Protein AF-A0A0F9LDN5-F1 (afdb_monomer)

Mean predicted aligned error: 14.56 Å

Structure (mmCIF, N/CA/C/O backbone):
data_AF-A0A0F9LDN5-F1
#
_entry.id   AF-A0A0F9LDN5-F1
#
loop_
_atom_site.group_PDB
_atom_site.id
_atom_site.type_symbol
_atom_site.label_atom_id
_atom_site.label_alt_id
_atom_site.label_comp_id
_atom_site.label_asym_id
_atom_site.label_entity_id
_atom_site.label_seq_id
_atom_site.pdbx_PDB_ins_code
_atom_site.Cartn_x
_atom_site.Cartn_y
_atom_site.Cartn_z
_atom_site.occupancy
_atom_site.B_iso_or_equiv
_atom_site.auth_seq_id
_atom_site.auth_comp_id
_atom_site.auth_asym_id
_atom_site.auth_atom_id
_atom_site.pdbx_PDB_model_num
ATOM 1 N N . MET A 1 1 ? -6.701 -11.931 8.540 1.00 73.25 1 MET A N 1
ATOM 2 C CA . MET A 1 1 ? -6.965 -10.476 8.479 1.00 73.25 1 MET A CA 1
ATOM 3 C C . MET A 1 1 ? -5.736 -9.761 9.008 1.00 73.25 1 MET A C 1
ATOM 5 O O . MET A 1 1 ? -5.222 -10.191 10.030 1.00 73.25 1 MET A O 1
ATOM 9 N N . LEU A 1 2 ? -5.228 -8.754 8.295 1.00 87.44 2 LEU A N 1
ATOM 10 C CA . LEU A 1 2 ? -3.943 -8.118 8.605 1.00 87.44 2 LEU A CA 1
ATOM 11 C C . LEU A 1 2 ? -4.154 -6.651 8.971 1.00 87.44 2 LEU A C 1
ATOM 13 O O . LEU A 1 2 ? -4.764 -5.909 8.204 1.00 87.44 2 LEU A O 1
ATOM 17 N N . MET A 1 3 ? -3.644 -6.228 10.125 1.00 93.38 3 MET A N 1
ATOM 18 C CA . MET A 1 3 ? -3.651 -4.819 10.508 1.00 93.38 3 MET A CA 1
ATOM 19 C C . MET A 1 3 ? -2.460 -4.108 9.868 1.00 93.38 3 MET A C 1
ATOM 21 O O . MET A 1 3 ? -1.317 -4.553 10.003 1.00 93.38 3 MET A O 1
ATOM 25 N N . VAL A 1 4 ? -2.728 -3.012 9.165 1.00 93.69 4 VAL A N 1
ATOM 26 C CA . VAL A 1 4 ? -1.729 -2.275 8.391 1.00 93.69 4 VAL A CA 1
ATOM 27 C C . VAL A 1 4 ? -1.747 -0.791 8.737 1.00 93.69 4 VAL A C 1
ATOM 29 O O . VAL A 1 4 ? -2.792 -0.197 8.998 1.00 93.69 4 VAL A O 1
ATOM 32 N N . ARG A 1 5 ? -0.564 -0.183 8.714 1.00 93.81 5 ARG A N 1
ATOM 33 C CA . ARG A 1 5 ? -0.354 1.258 8.683 1.00 93.81 5 ARG A CA 1
ATOM 34 C C . ARG A 1 5 ? -0.270 1.684 7.225 1.00 93.81 5 ARG A C 1
ATOM 36 O O . ARG A 1 5 ? 0.525 1.132 6.469 1.00 93.81 5 ARG A O 1
ATOM 43 N N . VAL A 1 6 ? -1.047 2.683 6.841 1.00 91.44 6 VAL A N 1
ATOM 44 C CA . VAL A 1 6 ? -1.053 3.245 5.488 1.00 91.44 6 VAL A CA 1
ATOM 45 C C . VAL A 1 6 ? -0.588 4.689 5.553 1.00 91.44 6 VAL A C 1
ATOM 47 O O . VAL A 1 6 ? -1.087 5.465 6.372 1.00 91.44 6 VAL A O 1
ATOM 50 N N . LYS A 1 7 ? 0.359 5.064 4.691 1.00 88.44 7 LYS A N 1
ATOM 51 C CA . LYS A 1 7 ? 0.766 6.464 4.526 1.00 88.44 7 LYS A CA 1
ATOM 52 C C . LYS A 1 7 ? -0.232 7.181 3.611 1.00 88.44 7 LYS A C 1
ATOM 54 O O . LYS A 1 7 ? -0.334 6.837 2.438 1.00 88.44 7 LYS A O 1
ATOM 59 N N . ILE A 1 8 ? -0.966 8.159 4.147 1.00 83.06 8 ILE A N 1
ATOM 60 C CA . ILE A 1 8 ? -1.967 8.952 3.410 1.00 83.06 8 ILE A CA 1
ATOM 61 C C . ILE A 1 8 ? -1.319 10.210 2.822 1.00 83.06 8 ILE A C 1
ATOM 63 O O . ILE A 1 8 ? -1.549 10.545 1.661 1.00 83.06 8 ILE A O 1
ATOM 67 N N . LYS A 1 9 ? -0.489 10.899 3.615 1.00 82.75 9 LYS A N 1
ATOM 68 C CA . LYS A 1 9 ? 0.306 12.072 3.213 1.00 82.75 9 LYS A CA 1
ATOM 69 C C . LYS A 1 9 ? 1.674 12.030 3.885 1.00 82.75 9 LYS A C 1
ATOM 71 O O . LYS A 1 9 ? 1.981 11.086 4.608 1.00 82.75 9 LYS A O 1
ATOM 76 N N . GLU A 1 10 ? 2.505 13.036 3.625 1.00 79.06 10 GLU A N 1
ATOM 77 C CA . GLU A 1 10 ? 3.893 13.095 4.094 1.00 79.06 10 GLU A CA 1
ATOM 78 C C . GLU A 1 10 ? 4.028 12.838 5.604 1.00 79.06 10 GLU A C 1
ATOM 80 O O . GLU A 1 10 ? 4.829 11.977 5.974 1.00 79.06 10 GLU A O 1
ATOM 85 N N . ASP A 1 11 ? 3.129 13.422 6.406 1.00 83.38 11 ASP A N 1
ATOM 86 C CA . ASP A 1 11 ? 3.075 13.289 7.872 1.00 83.38 11 ASP A CA 1
ATOM 87 C C . ASP A 1 11 ? 1.782 12.630 8.399 1.00 83.38 11 ASP A C 1
ATOM 89 O O . ASP A 1 11 ? 1.532 12.597 9.603 1.00 83.38 11 ASP A O 1
ATOM 93 N N . GLU A 1 12 ? 0.931 12.106 7.512 1.00 87.06 12 GLU A N 1
ATOM 94 C CA . GLU A 1 12 ? -0.377 11.550 7.877 1.00 87.06 12 GLU A CA 1
ATOM 95 C C . GLU A 1 12 ? -0.397 10.042 7.624 1.00 87.06 12 GLU A C 1
ATOM 97 O O . GLU A 1 12 ? -0.243 9.583 6.487 1.00 87.06 12 GLU A O 1
ATOM 102 N N . THR A 1 13 ? -0.606 9.262 8.686 1.00 90.62 13 THR A N 1
ATOM 103 C CA . THR A 1 13 ? -0.766 7.806 8.601 1.00 90.62 13 THR A CA 1
ATOM 104 C C . THR A 1 13 ? -2.077 7.382 9.241 1.00 90.62 13 THR A C 1
ATOM 106 O O 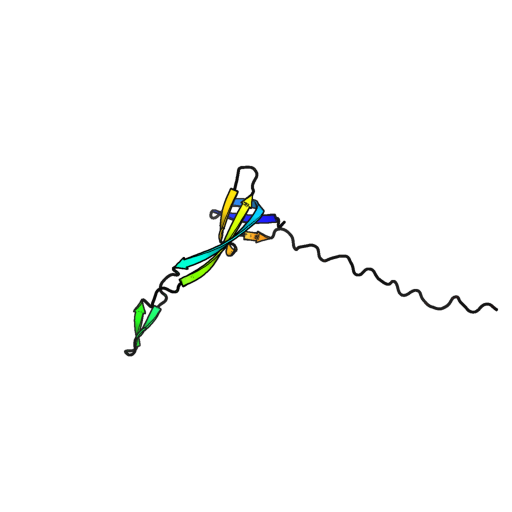. THR A 1 13 ? -2.472 7.937 10.263 1.00 90.62 13 THR A O 1
ATOM 109 N N . ALA A 1 14 ? -2.729 6.384 8.655 1.00 90.56 14 ALA A N 1
ATOM 110 C CA . ALA A 1 14 ? -3.873 5.719 9.262 1.00 90.56 14 ALA A CA 1
ATOM 111 C C . ALA A 1 14 ? -3.540 4.264 9.563 1.00 90.56 14 ALA A C 1
ATOM 113 O O . ALA A 1 14 ? -2.726 3.638 8.883 1.00 90.56 14 ALA A O 1
ATOM 114 N N . ILE A 1 15 ? -4.192 3.734 10.589 1.00 93.00 15 ILE A N 1
ATOM 115 C CA . ILE A 1 15 ? -4.146 2.323 10.947 1.00 93.00 15 ILE A CA 1
ATOM 116 C C . ILE A 1 15 ? -5.507 1.732 10.615 1.00 93.00 15 ILE A C 1
ATOM 118 O O . ILE A 1 15 ? -6.534 2.312 10.962 1.00 93.00 15 ILE A O 1
ATOM 122 N N . GLY A 1 16 ? -5.513 0.586 9.948 1.00 93.56 16 GLY A N 1
ATOM 123 C CA . GLY A 1 16 ? -6.747 -0.094 9.602 1.00 93.56 16 GLY A CA 1
ATOM 124 C C . GLY A 1 16 ? -6.545 -1.563 9.279 1.00 93.56 16 GLY A C 1
ATOM 125 O O . GLY A 1 16 ? -5.437 -2.100 9.339 1.00 93.56 16 GLY A O 1
ATOM 126 N N . LEU A 1 17 ? -7.645 -2.214 8.932 1.00 94.50 17 LEU A N 1
ATOM 127 C CA . LEU A 1 17 ? -7.682 -3.623 8.580 1.00 94.50 17 LEU A CA 1
ATOM 128 C C . LEU A 1 17 ? -7.602 -3.779 7.065 1.00 94.50 17 LEU A C 1
ATOM 130 O O . LEU A 1 17 ? -8.462 -3.263 6.357 1.00 94.50 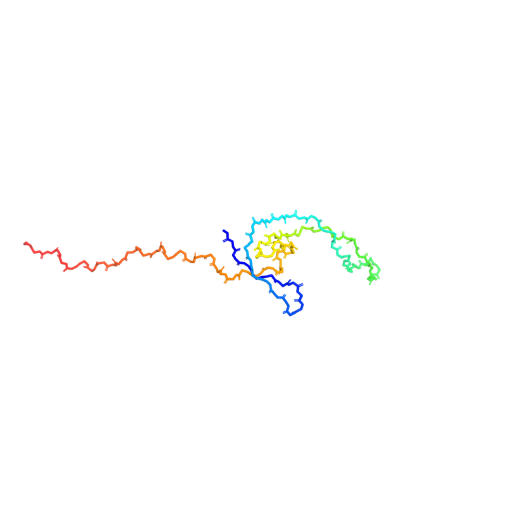17 LEU A O 1
ATOM 134 N N . LEU A 1 18 ? -6.614 -4.511 6.555 1.00 94.38 18 LEU A N 1
ATOM 135 C CA . LEU A 1 18 ? -6.597 -4.914 5.151 1.00 94.38 18 LEU A CA 1
ATOM 136 C C . LEU A 1 18 ? -7.714 -5.940 4.923 1.00 94.38 18 LEU A C 1
ATOM 138 O O . LEU A 1 18 ? -7.644 -7.062 5.436 1.00 94.38 18 LEU A O 1
ATOM 142 N N . VAL A 1 19 ? -8.752 -5.528 4.194 1.00 95.12 19 VAL A N 1
ATOM 143 C CA . VAL A 1 19 ? -9.970 -6.319 3.964 1.00 95.12 19 VAL A CA 1
ATOM 144 C C . VAL A 1 19 ? -10.028 -6.947 2.576 1.00 95.12 19 VAL A C 1
ATOM 146 O O . VAL A 1 19 ? -10.685 -7.970 2.424 1.00 95.12 19 VAL A O 1
ATOM 149 N N . ASP A 1 20 ? -9.331 -6.378 1.589 1.00 95.19 20 ASP A N 1
ATOM 150 C CA . ASP A 1 20 ? -9.263 -6.932 0.233 1.00 95.19 20 ASP A CA 1
ATOM 151 C C . ASP A 1 20 ? -7.959 -6.538 -0.479 1.00 95.19 20 ASP A C 1
ATOM 153 O O . ASP A 1 20 ? -7.300 -5.561 -0.103 1.00 95.19 20 ASP A O 1
ATOM 157 N N . THR A 1 21 ? -7.592 -7.289 -1.517 1.00 94.00 21 THR A N 1
ATOM 158 C CA . THR A 1 21 ? -6.442 -7.019 -2.383 1.00 94.00 21 THR A CA 1
ATOM 159 C C . THR A 1 21 ? -6.761 -7.315 -3.846 1.00 94.00 21 THR A C 1
ATOM 161 O O . THR A 1 21 ? -7.250 -8.393 -4.175 1.00 94.00 21 THR A O 1
ATOM 164 N N . HIS A 1 22 ? -6.387 -6.408 -4.745 1.00 93.38 22 HIS A N 1
ATOM 165 C CA . HIS A 1 22 ? -6.544 -6.574 -6.188 1.00 93.38 22 HIS A CA 1
ATOM 166 C C . HIS A 1 22 ? -5.220 -6.393 -6.924 1.00 93.38 22 HIS A C 1
ATOM 168 O O . HIS A 1 22 ? -4.378 -5.589 -6.532 1.00 93.38 22 HIS A O 1
ATOM 174 N N . LEU A 1 23 ? -5.061 -7.102 -8.039 1.00 92.69 23 LEU A N 1
ATOM 175 C CA . LEU A 1 23 ? -3.977 -6.885 -8.993 1.00 92.69 23 LEU A CA 1
ATOM 176 C C . LEU A 1 23 ? -4.520 -6.122 -10.197 1.00 92.69 23 LEU A C 1
ATOM 178 O O . LEU A 1 23 ? -5.465 -6.571 -10.842 1.00 92.69 23 LEU A O 1
ATOM 182 N N . LEU A 1 24 ? -3.906 -4.982 -10.506 1.00 87.75 24 LEU A N 1
ATOM 183 C CA . LEU A 1 24 ? -4.264 -4.150 -11.649 1.00 87.75 24 LEU A CA 1
ATOM 184 C C . LEU A 1 24 ? -3.079 -4.026 -12.602 1.00 87.75 24 LEU A C 1
ATOM 186 O O . LEU A 1 24 ? -1.928 -3.893 -12.182 1.00 87.75 24 LEU A O 1
ATOM 190 N N . THR A 1 25 ? -3.369 -4.026 -13.898 1.00 87.50 25 THR A N 1
ATOM 191 C CA . THR A 1 25 ? -2.396 -3.641 -14.920 1.00 87.50 25 THR A CA 1
ATOM 192 C C . THR A 1 25 ? -2.226 -2.129 -14.899 1.00 87.50 25 THR A C 1
ATOM 194 O O . THR A 1 25 ? -3.189 -1.392 -15.116 1.00 87.50 25 THR A O 1
ATOM 197 N N . VAL A 1 26 ? -1.006 -1.664 -14.662 1.00 82.88 26 VAL A N 1
ATOM 198 C CA . VAL A 1 26 ? -0.642 -0.247 -14.697 1.00 82.88 26 VAL A CA 1
ATOM 199 C C . VAL A 1 26 ? 0.356 0.005 -15.818 1.00 82.88 26 VAL A C 1
ATOM 201 O O . VAL A 1 26 ? 1.269 -0.786 -16.057 1.00 82.88 26 VAL A O 1
ATOM 204 N N . GLN A 1 27 ? 0.185 1.126 -16.512 1.00 78.94 27 GLN A N 1
ATOM 205 C CA . GLN A 1 27 ? 1.191 1.620 -17.444 1.00 78.94 27 GLN A CA 1
ATOM 206 C C . GLN A 1 27 ? 2.309 2.271 -16.628 1.00 78.94 27 GLN A C 1
ATOM 208 O O . GLN A 1 27 ? 2.102 3.283 -15.960 1.00 78.94 27 GLN A O 1
ATOM 213 N N . GLY A 1 28 ? 3.479 1.643 -16.633 1.00 70.88 28 GLY A N 1
ATOM 214 C CA . GLY A 1 28 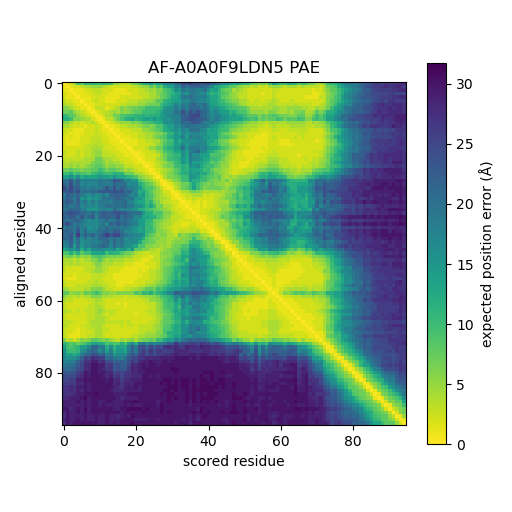? 4.692 2.192 -16.053 1.00 70.88 28 GLY A CA 1
ATOM 215 C C . GLY A 1 28 ? 5.239 3.340 -16.896 1.00 70.88 28 GLY A C 1
ATOM 216 O O . GLY A 1 28 ? 4.937 3.486 -18.085 1.00 70.88 28 GLY A O 1
ATOM 217 N N . GLN A 1 29 ? 6.073 4.167 -16.272 1.00 67.75 29 GLN A N 1
ATOM 218 C CA . GLN A 1 29 ? 6.768 5.235 -16.976 1.00 67.75 29 GLN A CA 1
ATOM 219 C C . GLN A 1 29 ? 7.739 4.626 -17.998 1.00 67.75 29 GLN A C 1
ATOM 221 O O . GLN A 1 29 ? 8.415 3.637 -17.715 1.00 67.75 29 GLN A O 1
ATOM 226 N N . ALA A 1 30 ? 7.800 5.206 -19.196 1.00 68.62 30 ALA A N 1
ATOM 227 C CA . ALA A 1 30 ? 8.786 4.816 -20.194 1.00 68.62 30 ALA A CA 1
ATOM 228 C C . ALA A 1 30 ? 10.198 5.065 -19.640 1.00 68.62 30 ALA A C 1
ATOM 230 O O . ALA A 1 30 ? 10.590 6.213 -19.423 1.00 68.62 30 ALA A O 1
ATOM 231 N N . GLY A 1 31 ? 10.945 3.991 -19.383 1.00 76.38 31 GLY A N 1
ATOM 232 C CA . GLY A 1 31 ? 12.354 4.084 -19.014 1.00 76.38 31 GLY A CA 1
ATOM 233 C C . GLY A 1 31 ? 13.208 4.530 -20.207 1.00 76.38 31 GLY A C 1
ATOM 234 O O . GLY A 1 31 ? 12.799 4.342 -21.356 1.00 76.38 31 GLY A O 1
ATOM 235 N N . PRO A 1 32 ? 14.392 5.119 -19.980 1.00 80.50 32 PRO A N 1
ATOM 236 C CA . PRO A 1 32 ? 15.323 5.402 -21.065 1.00 80.50 32 PRO A CA 1
ATOM 237 C C . PRO A 1 32 ? 15.799 4.090 -21.704 1.00 80.50 32 PRO A C 1
ATOM 239 O O . PRO A 1 32 ? 16.089 3.115 -21.013 1.00 80.50 32 PRO A O 1
ATOM 242 N N . SER A 1 33 ? 15.897 4.072 -23.028 1.00 86.56 33 SER A N 1
ATOM 243 C CA . SER A 1 33 ? 16.501 2.982 -23.797 1.00 86.56 33 SER A CA 1
ATOM 244 C C . SER A 1 33 ? 17.583 3.546 -24.711 1.00 86.56 33 SER A C 1
ATOM 246 O O . SER A 1 33 ? 17.548 4.724 -25.056 1.00 86.56 33 SER A O 1
ATOM 248 N N . MET A 1 34 ? 18.570 2.737 -25.081 1.00 90.19 34 MET A N 1
ATOM 249 C CA . MET A 1 34 ? 19.634 3.167 -25.986 1.00 90.19 34 MET A CA 1
ATOM 250 C C . MET A 1 34 ? 19.310 2.693 -27.401 1.00 90.19 34 MET A C 1
ATOM 252 O O . MET A 1 34 ? 19.051 1.507 -27.611 1.00 90.19 34 MET A O 1
ATOM 256 N N . ASN A 1 35 ? 19.290 3.616 -28.364 1.00 88.88 35 ASN A N 1
ATOM 257 C CA . ASN A 1 35 ? 19.149 3.258 -29.773 1.00 88.88 35 ASN A CA 1
ATOM 258 C C . ASN A 1 35 ? 20.473 2.651 -30.311 1.00 88.88 35 ASN A C 1
ATOM 260 O O . ASN A 1 35 ? 21.507 2.728 -29.640 1.00 88.88 35 ASN A O 1
ATOM 264 N N . PRO A 1 36 ? 20.487 2.069 -31.526 1.00 91.19 36 PRO A N 1
ATOM 265 C CA . PRO A 1 36 ? 21.705 1.506 -32.123 1.00 91.19 36 PRO A CA 1
ATOM 266 C C . PRO A 1 36 ? 22.848 2.513 -32.342 1.00 91.19 36 PRO A C 1
ATOM 268 O O . PRO A 1 36 ? 23.989 2.109 -32.535 1.00 91.19 36 PRO A O 1
ATOM 271 N N . GLU A 1 37 ? 22.550 3.813 -32.313 1.00 93.56 37 GLU A N 1
ATOM 272 C CA . GLU A 1 37 ? 23.514 4.909 -32.464 1.00 93.56 37 GLU A CA 1
ATOM 273 C C . GLU A 1 37 ? 24.103 5.362 -31.115 1.00 93.56 37 GLU A C 1
ATOM 275 O O . GLU A 1 37 ? 24.922 6.277 -31.072 1.00 93.56 37 GLU A O 1
ATOM 280 N N . GLY A 1 38 ? 23.697 4.741 -30.000 1.00 90.19 38 GLY A N 1
ATOM 281 C CA . GLY A 1 38 ? 24.153 5.105 -28.657 1.00 90.19 38 GLY A CA 1
ATOM 282 C C . GLY A 1 38 ? 23.429 6.311 -28.047 1.00 90.19 38 GLY A C 1
ATOM 283 O O . GLY A 1 38 ? 23.873 6.849 -27.035 1.00 90.19 38 GLY A O 1
ATOM 284 N N . VAL A 1 39 ? 22.314 6.753 -28.629 1.00 93.75 39 VAL A N 1
ATOM 285 C CA . VAL A 1 39 ? 21.505 7.872 -28.130 1.00 93.75 39 VAL A CA 1
ATOM 286 C C . VAL A 1 39 ? 20.427 7.351 -27.182 1.00 93.75 39 VAL A C 1
ATOM 288 O O . VAL A 1 39 ? 19.721 6.387 -27.490 1.00 93.75 39 VAL A O 1
ATOM 291 N N . LEU A 1 40 ? 20.282 8.006 -26.026 1.00 86.75 40 LEU A N 1
ATOM 292 C CA . LEU A 1 40 ? 19.179 7.740 -25.104 1.00 86.75 40 LEU A CA 1
ATOM 293 C C . LEU A 1 40 ? 17.869 8.239 -25.717 1.00 86.75 40 LEU A C 1
ATOM 295 O O . LEU A 1 40 ? 17.682 9.437 -25.926 1.00 86.75 40 LEU A O 1
ATOM 299 N N . VAL A 1 41 ? 16.955 7.312 -25.979 1.00 88.81 41 VAL A N 1
ATOM 300 C CA . VAL A 1 41 ? 15.606 7.576 -26.478 1.00 88.81 41 VAL A CA 1
ATOM 301 C C . VAL A 1 41 ? 14.570 7.088 -25.462 1.00 88.81 41 VAL A C 1
ATOM 303 O O . VAL A 1 41 ? 14.844 6.141 -24.713 1.00 88.81 41 VAL A O 1
ATOM 306 N N . PRO A 1 42 ? 13.370 7.695 -25.408 1.00 80.38 42 PRO A N 1
ATOM 307 C CA . PRO A 1 42 ? 12.278 7.161 -24.603 1.00 80.38 42 PRO A CA 1
ATOM 308 C C . PRO A 1 42 ? 11.992 5.710 -25.008 1.00 80.38 42 PRO A C 1
ATOM 310 O O . PRO A 1 42 ? 11.722 5.430 -26.175 1.00 80.38 42 PRO A O 1
ATOM 313 N N . GLY A 1 43 ? 12.098 4.781 -24.059 1.00 78.88 43 GLY A N 1
ATOM 314 C CA . GLY A 1 43 ? 11.760 3.379 -24.278 1.00 78.88 43 GLY A CA 1
ATOM 315 C C . GLY A 1 43 ? 10.255 3.173 -24.432 1.00 78.88 43 GLY A C 1
ATOM 316 O O . GLY A 1 43 ? 9.447 4.076 -24.210 1.00 78.88 43 GLY A O 1
ATOM 317 N N . GLN A 1 44 ? 9.852 1.959 -24.806 1.00 75.56 44 GLN A N 1
ATOM 318 C CA . GLN A 1 44 ? 8.432 1.608 -24.807 1.00 75.56 44 GLN A CA 1
ATOM 319 C C . GLN A 1 44 ? 7.872 1.652 -23.380 1.00 75.56 44 GLN A C 1
ATOM 321 O O . GLN A 1 44 ? 8.556 1.283 -22.421 1.00 75.56 44 GLN A O 1
ATOM 326 N N . GLN A 1 45 ? 6.620 2.095 -23.242 1.00 74.69 45 G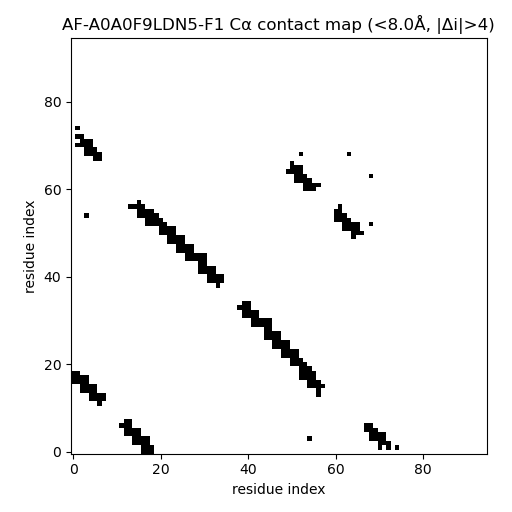LN A N 1
ATOM 327 C CA . GLN A 1 45 ? 5.914 2.025 -21.966 1.00 74.69 45 GLN A CA 1
ATOM 328 C C . GLN A 1 45 ? 5.835 0.567 -21.518 1.00 74.69 45 GLN A C 1
ATOM 330 O O . GLN A 1 45 ? 5.286 -0.285 -22.217 1.00 74.69 45 GLN A O 1
ATOM 335 N N . GLN A 1 46 ? 6.394 0.275 -20.348 1.00 70.06 46 GLN A N 1
ATOM 336 C CA . GLN A 1 46 ? 6.285 -1.052 -19.765 1.00 70.06 46 GLN A CA 1
ATOM 337 C C . GLN A 1 46 ? 4.938 -1.167 -19.062 1.00 70.06 46 GLN A C 1
ATOM 339 O O . GLN A 1 46 ? 4.603 -0.353 -18.205 1.00 70.06 46 GLN A O 1
ATOM 344 N N . THR A 1 47 ? 4.155 -2.177 -19.428 1.00 79.00 47 THR A N 1
ATOM 345 C CA . THR A 1 47 ? 2.937 -2.514 -18.686 1.00 79.00 47 THR A CA 1
ATOM 346 C C . THR A 1 47 ? 3.334 -3.450 -17.551 1.00 79.00 47 THR A C 1
ATOM 348 O O . THR A 1 47 ? 3.966 -4.475 -17.798 1.00 79.00 47 THR A O 1
ATOM 351 N N . GLY A 1 48 ? 3.008 -3.085 -16.313 1.00 82.31 48 GLY A N 1
ATOM 352 C CA . GLY A 1 48 ? 3.315 -3.867 -15.117 1.00 82.31 48 GLY A CA 1
ATOM 353 C C . GLY A 1 48 ? 2.053 -4.275 -14.366 1.00 82.31 48 GLY A C 1
ATOM 354 O O . GLY A 1 48 ? 0.993 -3.675 -14.538 1.00 82.31 48 GLY A O 1
ATOM 355 N N . LEU A 1 49 ? 2.166 -5.290 -13.512 1.00 87.88 49 LEU A N 1
ATOM 356 C CA . LEU A 1 49 ? 1.140 -5.600 -12.518 1.00 87.88 49 LEU A CA 1
ATOM 357 C C . LEU A 1 49 ? 1.467 -4.857 -11.225 1.00 87.88 49 LEU A C 1
ATOM 359 O O . LEU A 1 49 ? 2.602 -4.907 -10.754 1.00 87.88 49 LEU A O 1
ATOM 363 N N . ARG A 1 50 ? 0.472 -4.194 -10.636 1.00 89.31 50 ARG A N 1
ATOM 364 C CA . ARG A 1 50 ? 0.590 -3.564 -9.319 1.00 89.31 50 ARG A CA 1
ATOM 365 C C . ARG A 1 50 ? -0.548 -4.014 -8.420 1.00 89.31 50 ARG A C 1
ATOM 367 O O . ARG A 1 50 ? -1.708 -4.028 -8.829 1.00 89.31 50 ARG A O 1
ATOM 374 N N . GLY A 1 51 ? -0.193 -4.385 -7.195 1.00 91.75 51 GLY A N 1
ATOM 375 C CA . GLY A 1 51 ? -1.150 -4.747 -6.160 1.00 91.75 51 GLY A CA 1
ATOM 376 C C . GLY A 1 51 ? -1.724 -3.516 -5.467 1.00 91.75 51 GLY A C 1
ATOM 377 O O . GLY A 1 51 ? -0.985 -2.591 -5.121 1.00 91.75 51 GLY A O 1
ATOM 378 N N . PHE A 1 52 ? -3.028 -3.533 -5.229 1.00 94.44 52 PHE A N 1
ATOM 379 C CA . PHE A 1 52 ? -3.762 -2.545 -4.450 1.00 94.44 52 PHE A CA 1
ATOM 380 C C . PHE A 1 52 ? -4.461 -3.229 -3.285 1.00 94.44 52 PHE A C 1
ATOM 382 O O . PHE A 1 52 ? -5.003 -4.318 -3.447 1.00 94.44 52 PHE A O 1
ATOM 389 N N . GLY A 1 53 ? -4.447 -2.587 -2.123 1.00 94.25 53 GLY A N 1
ATOM 390 C CA . GLY A 1 53 ? -5.195 -3.022 -0.952 1.00 94.25 53 GLY A CA 1
ATOM 391 C C . GLY A 1 53 ? -6.397 -2.122 -0.698 1.00 94.25 53 GLY A C 1
ATOM 392 O O . GLY A 1 53 ? -6.365 -0.928 -1.015 1.00 94.25 53 GLY A O 1
ATOM 393 N N . VAL A 1 54 ? -7.431 -2.694 -0.091 1.00 94.81 54 VAL A N 1
ATOM 394 C CA . VAL A 1 54 ? -8.548 -1.963 0.512 1.00 94.81 54 VAL A CA 1
ATOM 395 C C . VAL A 1 54 ? -8.415 -2.085 2.022 1.00 94.81 54 VAL A C 1
ATOM 397 O O . VAL A 1 54 ? -8.431 -3.189 2.565 1.00 94.81 54 VAL A O 1
ATOM 400 N N . VAL A 1 55 ? -8.264 -0.953 2.701 1.00 95.19 55 VAL A N 1
ATOM 401 C CA . VAL A 1 55 ? -8.061 -0.884 4.148 1.00 95.19 55 VAL A CA 1
ATOM 402 C C . VAL A 1 55 ? -9.274 -0.236 4.795 1.00 95.19 55 VAL A C 1
ATOM 404 O O . VAL A 1 55 ? -9.577 0.922 4.521 1.00 95.19 55 VAL A O 1
ATOM 407 N N . ALA A 1 56 ? -9.966 -0.983 5.649 1.00 95.31 56 ALA A N 1
ATOM 408 C CA . ALA A 1 56 ? -11.060 -0.468 6.458 1.00 95.31 56 ALA A CA 1
ATOM 409 C C . ALA A 1 56 ? -10.505 0.314 7.657 1.00 95.31 56 ALA A C 1
ATOM 411 O O . ALA A 1 56 ? -9.668 -0.196 8.407 1.00 95.31 56 ALA A O 1
ATOM 412 N N . ILE A 1 57 ? -10.989 1.539 7.832 1.00 93.38 57 ILE A N 1
ATOM 413 C CA . ILE A 1 57 ? -10.702 2.442 8.950 1.00 93.38 57 ILE A CA 1
ATOM 414 C C . ILE A 1 57 ? -12.023 2.887 9.588 1.00 93.38 57 ILE A C 1
ATOM 416 O O . ILE A 1 57 ? -13.094 2.689 9.016 1.00 93.38 57 ILE A O 1
ATOM 420 N N . GLU A 1 58 ? -11.967 3.533 10.751 1.00 88.25 58 GLU A N 1
ATOM 421 C CA . GLU A 1 58 ? -13.170 4.018 11.446 1.00 88.25 58 GLU A CA 1
ATOM 422 C C . GLU A 1 58 ? -14.046 4.938 10.576 1.00 88.25 58 GLU A C 1
ATOM 424 O O . GLU A 1 58 ? -15.270 4.907 10.674 1.00 88.25 58 GLU A O 1
ATOM 429 N N . GLN A 1 59 ? -13.430 5.744 9.705 1.00 88.38 59 GLN A N 1
ATOM 430 C CA . GLN A 1 59 ? -14.124 6.727 8.868 1.00 88.38 59 GLN A CA 1
ATOM 431 C C . GLN A 1 59 ? -14.510 6.202 7.469 1.00 88.38 59 GLN A C 1
ATOM 433 O O . GLN A 1 59 ? -15.062 6.964 6.675 1.00 88.38 59 GLN A O 1
ATOM 438 N N . GLY A 1 60 ? -14.227 4.935 7.134 1.00 92.75 60 GLY A N 1
ATOM 439 C CA . GLY A 1 60 ? -14.521 4.359 5.815 1.00 92.75 60 GLY A CA 1
ATOM 440 C C . GLY A 1 60 ? -13.421 3.441 5.279 1.00 92.75 60 GLY A C 1
ATOM 441 O O . GLY A 1 60 ? -12.908 2.588 5.998 1.00 92.75 60 GLY A O 1
ATOM 442 N N . PHE A 1 61 ? -13.065 3.600 4.000 1.00 94.31 61 PHE A N 1
ATOM 443 C CA . PHE A 1 61 ? -12.074 2.758 3.323 1.00 94.31 61 PHE A CA 1
ATOM 444 C C . PHE A 1 61 ? -10.982 3.589 2.651 1.00 94.31 61 PHE A C 1
ATOM 446 O O . PHE A 1 61 ? -11.261 4.602 2.011 1.00 94.31 61 PHE A O 1
ATOM 453 N N . ILE A 1 62 ? -9.744 3.111 2.744 1.00 93.38 62 ILE A N 1
ATOM 454 C CA . ILE A 1 62 ? -8.595 3.619 1.997 1.00 93.38 62 ILE A CA 1
ATOM 455 C C . ILE A 1 62 ? -8.234 2.595 0.926 1.00 93.38 62 ILE A C 1
ATOM 457 O O . ILE A 1 62 ? -8.027 1.422 1.231 1.00 93.38 62 ILE A O 1
ATOM 461 N N . VAL A 1 63 ? -8.117 3.046 -0.322 1.00 92.88 63 VAL A N 1
ATOM 462 C CA . VAL A 1 63 ? -7.604 2.233 -1.430 1.00 92.88 63 VAL A CA 1
ATOM 463 C C . VAL A 1 63 ? -6.243 2.773 -1.832 1.00 92.88 63 VAL A C 1
ATOM 465 O O . VAL A 1 63 ? -6.105 3.964 -2.110 1.00 92.88 63 VAL A O 1
ATOM 468 N N . GLY A 1 64 ? -5.233 1.910 -1.871 1.00 91.06 64 GLY A N 1
ATOM 469 C CA . GLY A 1 64 ? -3.879 2.339 -2.204 1.00 91.06 64 GLY A CA 1
ATOM 470 C C . GLY A 1 64 ? -2.965 1.202 -2.649 1.00 91.06 64 GLY A C 1
ATOM 471 O O . GLY A 1 64 ? -3.323 0.031 -2.510 1.00 91.06 64 GLY A O 1
ATOM 472 N N . PRO A 1 65 ? -1.783 1.526 -3.199 1.00 91.75 65 PRO A N 1
ATOM 473 C CA . PRO A 1 65 ? -0.777 0.534 -3.562 1.00 91.75 65 PRO A CA 1
ATOM 474 C C . PRO A 1 65 ? -0.342 -0.290 -2.346 1.00 91.75 65 PRO A C 1
ATOM 476 O O . PRO A 1 65 ? -0.071 0.284 -1.290 1.00 91.75 65 PRO A O 1
ATOM 479 N N . LEU A 1 66 ? -0.193 -1.609 -2.490 1.00 91.12 66 LEU A N 1
ATOM 480 C CA . LEU A 1 66 ? 0.266 -2.474 -1.390 1.00 91.12 66 LEU A CA 1
ATOM 481 C C . LEU A 1 66 ? 1.646 -2.070 -0.844 1.00 91.12 66 LEU A C 1
ATOM 483 O O . LEU A 1 66 ? 1.882 -2.188 0.350 1.00 91.12 66 LEU A O 1
ATOM 487 N N . GLU A 1 67 ? 2.531 -1.518 -1.679 1.00 88.50 67 GLU A N 1
ATOM 488 C CA . GLU A 1 67 ? 3.851 -0.997 -1.269 1.00 88.50 67 GLU A CA 1
ATOM 489 C C . GLU A 1 67 ? 3.776 0.165 -0.257 1.00 88.50 67 GLU A C 1
ATOM 491 O O . GLU A 1 67 ? 4.750 0.450 0.434 1.00 88.50 67 GLU A O 1
ATOM 496 N N . SER A 1 68 ? 2.622 0.837 -0.162 1.00 89.12 68 SER A N 1
ATOM 497 C CA . SER A 1 68 ? 2.375 1.920 0.802 1.00 89.12 68 SER A CA 1
ATOM 498 C C . SER A 1 68 ? 1.796 1.429 2.135 1.00 89.12 68 SER A C 1
ATOM 500 O O . SER A 1 68 ? 1.575 2.232 3.045 1.00 89.12 68 SER A O 1
ATOM 502 N N . MET A 1 69 ? 1.545 0.121 2.251 1.00 91.94 69 MET A N 1
ATOM 503 C CA . MET A 1 69 ? 0.923 -0.515 3.408 1.00 91.94 69 MET A CA 1
ATOM 504 C C . MET A 1 69 ? 1.967 -1.298 4.196 1.00 91.94 69 MET A C 1
ATOM 506 O O . MET A 1 69 ? 2.599 -2.219 3.686 1.00 91.94 69 MET A O 1
ATOM 510 N N . GLN A 1 70 ? 2.141 -0.934 5.460 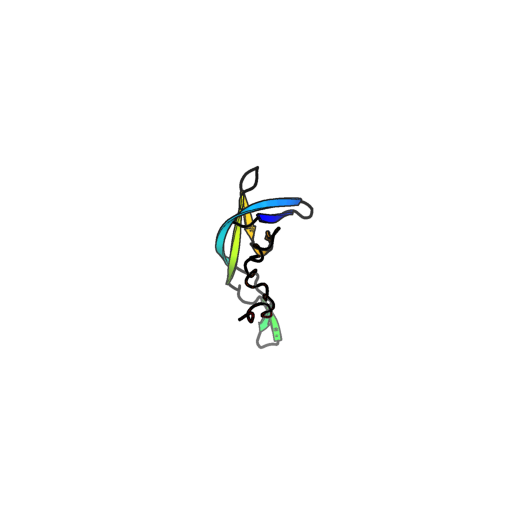1.00 92.38 70 GLN A N 1
ATOM 511 C CA . GLN A 1 70 ? 3.082 -1.574 6.369 1.00 92.38 70 GLN A CA 1
ATOM 512 C C . GLN A 1 70 ? 2.314 -2.432 7.376 1.00 92.38 70 GLN A C 1
ATOM 514 O O . GLN A 1 70 ? 1.512 -1.885 8.131 1.00 92.38 70 GLN A O 1
ATOM 519 N N . PRO A 1 71 ? 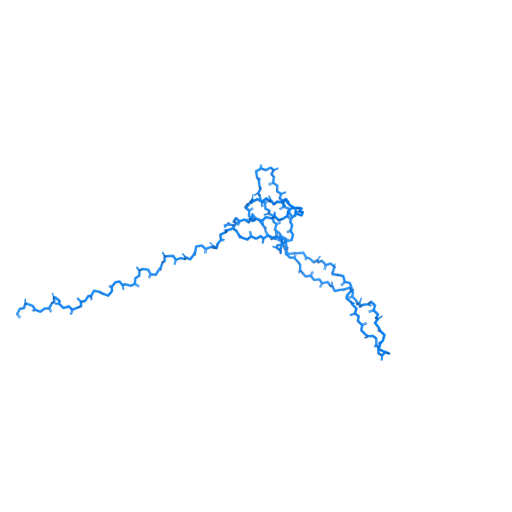2.538 -3.752 7.431 1.00 90.81 71 PRO A N 1
ATOM 520 C CA . PRO A 1 71 ? 1.989 -4.595 8.490 1.00 90.81 71 PRO A CA 1
ATOM 521 C C . PRO A 1 71 ? 2.386 -4.072 9.880 1.00 90.81 71 PRO A C 1
ATOM 523 O O . PRO A 1 71 ? 3.535 -3.690 10.087 1.00 90.81 71 PRO A O 1
ATOM 526 N N . ILE A 1 72 ? 1.442 -4.036 10.826 1.00 84.44 72 ILE A N 1
ATOM 527 C CA . ILE A 1 72 ? 1.700 -3.594 12.215 1.00 84.44 72 ILE A CA 1
ATOM 528 C C . ILE A 1 72 ? 2.047 -4.780 13.128 1.00 84.44 72 ILE A C 1
ATOM 530 O O . ILE A 1 72 ? 2.696 -4.593 14.153 1.00 84.44 72 ILE A O 1
ATOM 534 N N . PHE A 1 73 ? 1.681 -5.998 12.728 1.00 75.31 73 PHE A N 1
ATOM 535 C CA . PHE A 1 73 ? 2.040 -7.239 13.408 1.00 75.31 73 PHE A CA 1
ATOM 536 C C . PHE A 1 73 ? 2.512 -8.277 12.389 1.00 75.31 73 PHE A C 1
ATOM 538 O O . PHE A 1 73 ? 1.954 -8.374 11.292 1.00 75.31 73 PHE A O 1
ATOM 545 N N . GLU A 1 74 ? 3.534 -9.049 12.759 1.00 59.78 74 GLU A N 1
ATOM 546 C CA . GLU A 1 74 ? 3.826 -10.321 12.101 1.00 59.78 74 GLU A CA 1
ATOM 547 C C . GLU A 1 74 ? 2.655 -11.274 12.391 1.00 59.78 74 GLU A C 1
ATOM 549 O O . GLU A 1 74 ? 2.159 -11.271 13.524 1.00 59.78 74 GLU A O 1
ATOM 554 N N . PRO A 1 75 ? 2.171 -12.062 11.409 1.00 56.28 75 PRO A N 1
ATOM 555 C CA . PRO A 1 75 ? 1.285 -13.172 11.726 1.00 56.28 75 PRO A CA 1
ATOM 556 C C . PRO A 1 75 ? 2.006 -14.005 12.777 1.00 56.28 75 PRO A C 1
ATOM 558 O O . PRO A 1 75 ? 3.204 -14.250 12.634 1.00 56.28 75 PRO A O 1
ATOM 561 N N . GLU A 1 76 ? 1.291 -14.311 13.854 1.00 53.41 76 GLU A N 1
ATOM 562 C CA . GLU A 1 76 ? 1.764 -15.064 15.006 1.00 53.41 76 GLU A CA 1
ATOM 563 C C . GLU A 1 76 ? 2.856 -16.048 14.573 1.00 53.41 76 GLU A C 1
ATO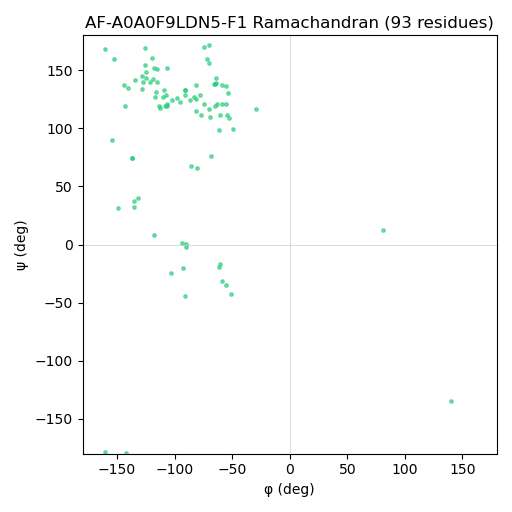M 565 O O . GLU A 1 76 ? 2.607 -16.944 13.765 1.00 53.41 76 GLU A O 1
ATOM 570 N N . LYS A 1 77 ? 4.088 -15.880 15.078 1.00 46.59 77 LYS A N 1
ATOM 571 C CA . LYS A 1 77 ? 4.936 -17.058 15.237 1.00 46.59 77 LYS A CA 1
ATOM 572 C C . LYS A 1 77 ? 4.063 -18.014 16.027 1.00 46.59 77 LYS A C 1
ATOM 574 O O . LYS A 1 77 ? 3.779 -17.719 17.185 1.00 46.59 77 LYS A O 1
ATOM 579 N N . GLU A 1 78 ? 3.590 -19.071 15.379 1.00 43.22 78 GLU A N 1
ATOM 580 C CA . GLU A 1 78 ? 2.957 -20.195 16.041 1.00 43.22 78 GLU A CA 1
ATOM 581 C C . GLU A 1 78 ? 3.888 -20.601 17.190 1.00 43.22 78 GLU A C 1
ATOM 583 O O . GLU A 1 78 ? 4.919 -21.248 17.003 1.00 43.22 78 GLU A O 1
ATOM 588 N N . LEU A 1 79 ? 3.555 -20.148 18.399 1.00 46.75 79 LEU A N 1
ATOM 589 C CA . LEU A 1 79 ? 3.971 -20.760 19.648 1.00 46.75 79 LEU A CA 1
ATOM 590 C C . LEU A 1 79 ? 3.223 -2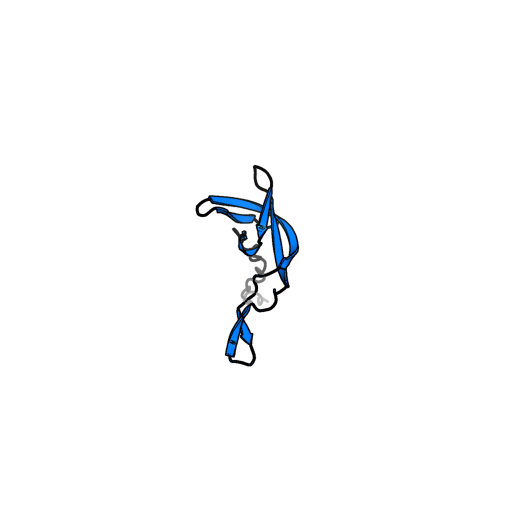2.092 19.685 1.00 46.75 79 LEU A C 1
ATOM 592 O O . LEU A 1 79 ? 2.165 -22.220 20.287 1.00 46.75 79 LEU A O 1
ATOM 596 N N . GLY A 1 80 ? 3.723 -23.036 18.897 1.00 44.97 80 GLY A N 1
ATOM 597 C CA . GLY A 1 80 ? 3.096 -24.322 18.628 1.00 44.97 80 GLY A CA 1
ATOM 598 C C . GLY A 1 80 ? 4.133 -25.402 18.359 1.00 44.97 80 GLY A C 1
ATOM 599 O O . GLY A 1 80 ? 3.882 -26.302 17.573 1.00 44.97 80 GLY A O 1
ATOM 600 N N . ASN A 1 81 ? 5.304 -25.291 18.988 1.00 41.53 81 ASN A N 1
ATOM 601 C CA . ASN A 1 81 ? 6.290 -26.368 19.060 1.00 41.53 81 ASN A CA 1
ATOM 602 C C . ASN A 1 81 ? 6.776 -26.555 20.511 1.00 41.53 81 ASN A C 1
ATOM 604 O O . ASN A 1 81 ? 7.959 -26.756 20.772 1.00 41.53 81 ASN A O 1
ATOM 608 N N . GLU A 1 82 ? 5.847 -26.462 21.468 1.00 50.12 82 GLU A N 1
ATOM 609 C CA . GLU A 1 82 ? 6.014 -27.035 22.809 1.00 50.12 82 GLU A CA 1
ATOM 610 C C . GLU A 1 82 ? 5.582 -28.515 22.788 1.00 50.12 82 GLU A C 1
ATOM 612 O O . GLU A 1 82 ? 4.584 -28.904 23.378 1.00 50.12 82 GLU A O 1
ATOM 617 N N . GLU A 1 83 ? 6.345 -29.347 22.082 1.00 43.84 83 GLU A N 1
ATOM 618 C CA . GLU A 1 83 ? 6.451 -30.798 22.291 1.00 43.84 83 GLU A CA 1
ATOM 619 C C . GLU A 1 83 ? 7.935 -31.125 22.023 1.00 43.84 83 GLU A C 1
ATOM 621 O O . GLU A 1 83 ? 8.444 -30.832 20.948 1.00 43.84 83 GLU A O 1
ATOM 626 N N . ALA A 1 84 ? 8.759 -31.649 22.923 1.00 42.00 84 ALA A N 1
ATOM 627 C CA . ALA A 1 84 ? 8.521 -32.299 24.191 1.00 42.00 84 ALA A CA 1
ATOM 628 C C . ALA A 1 84 ? 9.643 -31.917 25.166 1.00 42.00 84 ALA A C 1
ATOM 630 O O . ALA A 1 84 ? 10.825 -31.911 24.822 1.00 42.00 84 ALA A O 1
ATOM 631 N N . GLU A 1 85 ? 9.250 -31.628 26.399 1.00 44.22 85 GLU A N 1
ATOM 632 C CA . GLU A 1 85 ? 10.116 -31.664 27.567 1.00 44.22 85 GLU A CA 1
ATOM 633 C C . GLU A 1 85 ? 10.754 -33.068 27.626 1.00 44.22 85 GLU A C 1
ATOM 635 O O . GLU A 1 85 ? 10.054 -34.070 27.795 1.00 44.22 85 GLU A O 1
ATOM 640 N N . GLU A 1 86 ? 12.067 -33.173 27.390 1.00 48.03 86 GLU A N 1
ATOM 641 C CA . GLU A 1 86 ? 12.808 -34.421 27.588 1.00 48.03 86 GLU A CA 1
ATOM 642 C C . GLU A 1 86 ? 12.702 -34.808 29.065 1.00 48.03 86 GLU A C 1
ATOM 644 O O . GLU A 1 86 ? 13.418 -34.295 29.925 1.00 48.03 86 GLU A O 1
ATOM 649 N N . VAL A 1 87 ? 11.778 -35.714 29.375 1.00 50.94 87 VAL A N 1
ATOM 650 C CA . VAL A 1 87 ? 11.690 -36.336 30.692 1.00 50.94 87 VAL A CA 1
ATOM 651 C C . VAL A 1 87 ? 12.967 -37.169 30.889 1.00 50.94 87 VAL A C 1
ATOM 653 O O . VAL A 1 87 ? 13.197 -38.108 30.118 1.00 50.94 87 VAL A O 1
ATOM 656 N N . PRO A 1 88 ? 13.814 -36.886 31.898 1.00 43.69 88 PRO A N 1
ATOM 657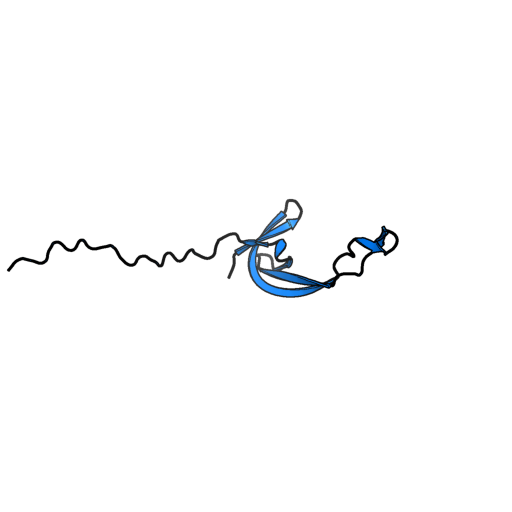 C CA . PRO A 1 88 ? 14.998 -37.696 32.147 1.00 43.69 88 PRO A CA 1
ATOM 658 C C . PRO A 1 88 ? 14.570 -39.121 32.521 1.00 43.69 88 PRO A C 1
ATOM 660 O O . PRO A 1 88 ? 13.831 -39.356 33.479 1.00 43.69 88 PRO A O 1
ATOM 663 N N . THR A 1 89 ? 15.023 -40.088 31.725 1.00 56.34 89 THR A N 1
ATOM 664 C CA . THR A 1 89 ? 14.691 -41.514 31.850 1.00 56.34 89 THR A CA 1
ATOM 665 C C . THR A 1 89 ? 15.540 -42.179 32.941 1.00 56.34 89 THR A C 1
ATOM 667 O O . THR A 1 89 ? 16.358 -43.038 32.641 1.00 56.34 89 THR A O 1
ATOM 670 N N . GLU A 1 90 ? 15.365 -41.805 34.214 1.00 57.03 90 GLU A N 1
ATOM 671 C CA . GLU A 1 90 ? 16.083 -42.453 35.337 1.00 57.03 90 GLU A CA 1
ATOM 672 C C . GLU A 1 90 ? 15.214 -42.779 36.570 1.00 57.03 90 GLU A C 1
ATOM 674 O O . GLU A 1 90 ? 15.700 -42.798 37.695 1.00 57.03 90 GLU A O 1
ATOM 679 N N . LEU A 1 91 ? 13.923 -43.102 36.402 1.00 53.91 91 LEU A N 1
ATOM 680 C CA . LEU A 1 91 ? 13.088 -43.591 37.522 1.00 53.91 91 LEU A CA 1
ATOM 681 C C . LEU A 1 91 ? 12.203 -44.806 37.185 1.00 53.91 91 LEU A C 1
ATOM 683 O O . LEU A 1 91 ? 11.085 -44.937 37.680 1.00 53.91 91 LEU A O 1
ATOM 687 N N . ARG A 1 92 ? 12.708 -45.748 36.378 1.00 53.62 92 ARG A N 1
ATOM 688 C CA . ARG A 1 92 ? 12.104 -47.087 36.235 1.00 53.62 92 ARG A CA 1
ATOM 689 C C . ARG A 1 92 ? 13.154 -48.199 36.224 1.00 53.62 92 ARG A C 1
ATOM 691 O O . ARG A 1 92 ? 13.398 -48.820 35.199 1.00 53.62 92 ARG A O 1
ATOM 698 N N . SER A 1 93 ? 13.718 -48.494 37.389 1.00 46.12 93 SER A N 1
ATOM 699 C CA . SER A 1 93 ? 14.113 -49.864 37.738 1.00 46.12 93 SER A CA 1
ATOM 700 C C . SER A 1 93 ? 14.123 -50.013 39.257 1.00 46.12 93 SER A C 1
ATOM 702 O O . SER A 1 93 ? 15.110 -49.726 39.932 1.00 46.12 93 SER A O 1
ATOM 704 N N . GLY A 1 94 ? 12.974 -50.406 39.785 1.00 46.91 94 GLY A N 1
ATOM 705 C CA . GLY A 1 94 ? 12.796 -50.828 41.160 1.00 46.91 94 GLY A CA 1
ATOM 706 C C . GLY A 1 94 ? 11.907 -52.060 41.140 1.00 46.91 94 GLY A C 1
ATOM 707 O O . GLY A 1 94 ? 10.724 -51.932 41.426 1.00 46.91 94 GLY A O 1
ATOM 708 N N . GLU A 1 95 ? 12.479 -53.193 40.734 1.00 41.62 95 GLU A N 1
ATOM 709 C CA . GLU A 1 95 ? 12.105 -54.554 41.149 1.00 41.62 95 GLU A CA 1
ATOM 710 C C . GLU A 1 95 ? 13.384 -55.388 41.259 1.00 41.62 95 GLU A C 1
ATOM 712 O O . GLU A 1 95 ? 14.236 -55.278 40.345 1.00 41.62 95 GLU A O 1
#

Foldseek 3Di:
DFWKWFDPDPPDIDIFAFPDKDKDWDFAAFDWDADPVRDTDRHDTDTDIWMWTWTQDPVGIDIDTVVRIGTPDDDDPPPPPCPDDPDPPDPPDDD

Solvent-accessible surface area (backbone atoms only — not comparable to full-atom values): 6138 Å² total; per-residue (Å²): 132,49,49,28,38,34,66,78,47,100,91,40,70,50,70,28,37,46,76,48,76,48,79,42,84,40,80,42,77,52,47,81,33,70,47,100,87,72,46,81,38,83,32,74,66,43,76,41,81,44,52,31,33,34,27,42,39,98,92,47,76,49,76,45,54,42,90,53,48,42,71,74,62,75,79,73,78,74,90,72,74,94,72,73,86,81,72,81,92,79,85,86,86,90,130

pLDDT: mean 78.52, std 17.77, range [41.53, 95.31]

Nearest PDB structures (foldseek):
  4hcd-assembly1_A  TM=3.501E-01  e=1.673E-01  Agrobacterium fabrum str. C58
  4bqf-assembly1_B  TM=3.830E-01  e=2.398E+00  Arabidopsis thaliana
  4bqe-assembly1_B  TM=3.846E-01  e=2.823E+00  Arabidopsis thaliana
  7xdu-assembly1_A  TM=3.624E-01  e=8.837E+00  Thermoanaerobacter thermohydrosulfuricus

Radius of gyration: 25.99 Å; Cα contacts (8 Å, |Δi|>4): 147; chains: 1; bounding box: 39×68×74 Å

Secondary structure (DSSP, 8-state):
-EEEEEEEETTEEEEEEEEEEEEEEEE----EEE-TTS-EEEPPPPEEEEEEEEEEETTEEEEEEGGGEEESS---------------S-S----

Sequence (95 aa):
MLMVRVKIKEDETAIGLLVDTHLLTVQGQAGPSMNPEGVLVPGQQQTGLRGFGVVAIEQGFIVGPLESMQPIFEPEKELGNEEAEEVPTELRSGE

Organism: NCBI:txid412755